Protein AF-A0A563VUX9-F1 (afdb_monomer_lite)

Secondary structure (DSSP, 8-state):
---HHHHHHHHHHHHHHHTT--GGGGGGEEEEEEEE-SSSEEEEEEEETT---EEEEEEETTSPBPS--EEE-SS-TTS--GGGTTS-HHHHHHHHHHHHH-

Sequence (102 aa):
MINSTEAEKLAFTFLTHEWNVPSEDRDWFTVMASRTLGEDGYDVEIGIDGFPDRWIIEVYDNGKCEPYYEFNSPIRDSETNSDLEDLPDWIAQVLIAERKHR

Structure (mmCIF, N/CA/C/O backbone):
data_AF-A0A563VUX9-F1
#
_entry.id   AF-A0A563VUX9-F1
#
loop_
_atom_site.group_PDB
_atom_site.id
_atom_site.type_symbol
_atom_site.label_atom_id
_atom_site.label_alt_id
_atom_site.label_comp_id
_atom_site.label_asym_id
_atom_site.label_entity_id
_atom_site.label_seq_id
_atom_site.pdbx_PDB_ins_code
_atom_site.Cartn_x
_atom_site.Cartn_y
_atom_site.Cartn_z
_atom_site.occupancy
_atom_site.B_iso_or_equiv
_atom_site.auth_seq_id
_atom_site.auth_comp_id
_atom_site.auth_asym_id
_atom_site.auth_atom_id
_atom_site.pdbx_PDB_model_num
ATOM 1 N N . MET A 1 1 ? -15.048 0.068 16.692 1.00 81.69 1 MET A N 1
ATOM 2 C CA . MET A 1 1 ? -14.341 -1.132 16.253 1.00 81.69 1 MET A CA 1
ATOM 3 C C . MET A 1 1 ? -14.774 -1.489 14.860 1.00 81.69 1 MET A C 1
ATOM 5 O O . MET A 1 1 ? -15.909 -1.913 14.652 1.00 81.69 1 MET A O 1
ATOM 9 N N . ILE A 1 2 ? -13.880 -1.203 13.925 1.00 92.44 2 ILE A N 1
ATOM 10 C CA . ILE A 1 2 ? -14.000 -1.615 12.532 1.00 92.44 2 ILE A CA 1
ATOM 11 C C . ILE A 1 2 ? -13.455 -3.042 12.395 1.00 92.44 2 ILE A C 1
ATOM 13 O O . ILE A 1 2 ? -12.676 -3.508 13.232 1.00 92.44 2 ILE A O 1
ATOM 17 N N . ASN A 1 3 ? -13.863 -3.761 11.358 1.00 94.25 3 ASN A N 1
ATOM 18 C CA . ASN A 1 3 ? -13.231 -5.037 11.011 1.00 94.25 3 ASN A CA 1
ATOM 19 C C . ASN A 1 3 ? -12.053 -4.839 10.035 1.00 94.25 3 ASN A C 1
ATOM 21 O O . ASN A 1 3 ? -11.893 -3.768 9.452 1.00 94.25 3 ASN A O 1
ATOM 25 N N . SER A 1 4 ? -11.245 -5.884 9.829 1.00 95.12 4 SER A N 1
ATOM 26 C CA . SER A 1 4 ? -10.066 -5.825 8.946 1.00 95.12 4 SER A CA 1
ATOM 27 C C . SER A 1 4 ? -10.423 -5.404 7.512 1.00 95.12 4 SER A C 1
ATOM 29 O O . SER A 1 4 ? -9.761 -4.537 6.959 1.00 95.12 4 SER A O 1
ATOM 31 N N . THR A 1 5 ? -11.533 -5.881 6.938 1.00 96.81 5 THR A N 1
ATOM 32 C CA . THR A 1 5 ? -11.967 -5.468 5.590 1.00 96.81 5 THR A CA 1
ATOM 33 C C . THR A 1 5 ? -12.352 -3.986 5.513 1.00 96.81 5 THR A C 1
ATOM 35 O O . THR A 1 5 ? -12.170 -3.341 4.480 1.00 96.81 5 THR A O 1
ATOM 38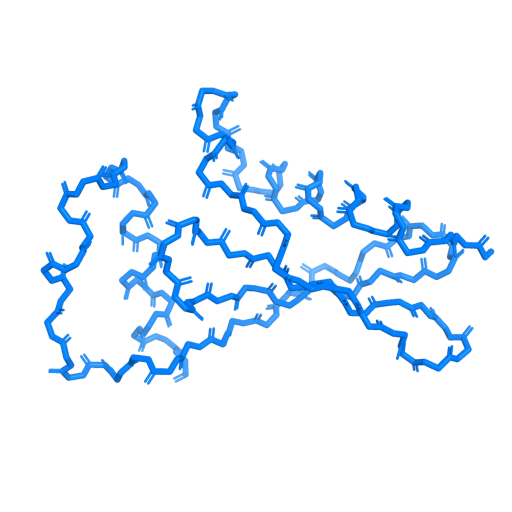 N N . GLU A 1 6 ? -12.923 -3.422 6.577 1.00 97.06 6 GLU A N 1
ATOM 39 C CA . GLU A 1 6 ? -13.186 -1.981 6.663 1.00 97.06 6 GLU A CA 1
ATOM 40 C C . GLU A 1 6 ? -11.881 -1.189 6.778 1.00 97.06 6 GLU A C 1
ATOM 42 O O . GLU A 1 6 ? -11.735 -0.180 6.088 1.00 97.06 6 GLU A O 1
ATOM 47 N N . ALA A 1 7 ? -10.923 -1.669 7.575 1.00 97.31 7 ALA A N 1
ATOM 48 C CA . ALA A 1 7 ? -9.603 -1.058 7.698 1.00 97.31 7 ALA A CA 1
ATOM 49 C C . ALA A 1 7 ? -8.856 -1.040 6.356 1.00 97.31 7 ALA A C 1
ATOM 51 O O . ALA A 1 7 ? -8.367 0.007 5.944 1.00 97.31 7 ALA A O 1
ATOM 52 N N . GLU A 1 8 ? -8.855 -2.153 5.622 1.00 98.19 8 GLU A N 1
ATOM 53 C CA . GLU A 1 8 ? -8.236 -2.261 4.295 1.00 98.19 8 GLU A CA 1
ATOM 54 C C . GLU A 1 8 ? -8.806 -1.236 3.307 1.00 98.19 8 GLU A C 1
ATOM 56 O O . GLU A 1 8 ? -8.060 -0.536 2.622 1.00 98.19 8 GLU A O 1
ATOM 61 N N . LYS A 1 9 ? -10.136 -1.084 3.271 1.00 98.12 9 LYS A N 1
ATOM 62 C CA . LYS A 1 9 ? -10.802 -0.090 2.414 1.00 98.12 9 LYS A CA 1
ATOM 63 C C . LYS A 1 9 ? -10.451 1.340 2.806 1.00 98.12 9 LYS A C 1
ATOM 65 O O . LYS A 1 9 ? -10.276 2.179 1.921 1.00 98.12 9 LYS A O 1
ATOM 70 N N . LEU A 1 10 ? -10.385 1.628 4.105 1.00 98.00 10 LEU A N 1
ATOM 71 C CA . LEU A 1 10 ? -10.039 2.952 4.618 1.00 98.00 10 LEU A CA 1
ATOM 72 C C . LEU A 1 10 ? -8.592 3.308 4.284 1.00 98.00 10 LEU A C 1
ATOM 74 O O . LEU A 1 10 ? -8.372 4.368 3.706 1.00 98.00 10 LEU A O 1
ATOM 78 N N . ALA A 1 11 ? -7.647 2.406 4.548 1.00 98.00 11 ALA A N 1
ATOM 79 C CA . ALA A 1 11 ? -6.237 2.579 4.210 1.00 98.00 11 ALA A CA 1
ATOM 80 C C . ALA A 1 11 ? -6.034 2.797 2.705 1.00 98.00 11 ALA A C 1
ATOM 82 O O . ALA A 1 11 ? -5.361 3.741 2.293 1.00 98.00 11 ALA A O 1
ATOM 83 N N . PHE A 1 12 ? -6.676 1.974 1.870 1.00 98.06 12 PHE A N 1
ATOM 84 C CA . PHE A 1 12 ? -6.583 2.100 0.416 1.00 98.06 12 PHE A CA 1
ATOM 85 C C . PHE A 1 12 ? -7.156 3.424 -0.083 1.00 98.06 12 PHE A C 1
ATOM 87 O O . PHE A 1 12 ? -6.548 4.112 -0.905 1.00 98.06 12 PHE A O 1
ATOM 94 N N . THR A 1 13 ? -8.319 3.815 0.440 1.00 97.44 13 THR A N 1
ATOM 95 C CA . THR A 1 13 ? -8.943 5.099 0.102 1.00 97.44 13 THR A CA 1
ATOM 96 C C . THR A 1 13 ? -8.069 6.265 0.550 1.00 97.44 13 THR A C 1
ATOM 98 O O . THR A 1 13 ? -7.914 7.220 -0.202 1.00 97.44 13 THR A O 1
ATOM 101 N N . PHE A 1 14 ? -7.486 6.183 1.745 1.00 97.62 14 PHE A N 1
ATOM 102 C CA . PHE A 1 14 ? -6.590 7.195 2.288 1.00 97.62 14 PHE A CA 1
ATOM 103 C C . PHE A 1 14 ? -5.370 7.394 1.385 1.00 97.62 14 PHE A C 1
ATOM 105 O O . PHE A 1 14 ? -5.200 8.488 0.855 1.00 97.62 14 PHE A O 1
ATOM 112 N N . LEU A 1 15 ? -4.591 6.341 1.114 1.00 96.62 15 LEU A N 1
ATOM 113 C CA . LEU A 1 15 ? -3.377 6.450 0.296 1.00 96.62 15 LEU A CA 1
ATOM 114 C C . LEU A 1 15 ? -3.681 6.974 -1.111 1.00 96.62 15 LEU A C 1
ATOM 116 O O . LEU A 1 15 ? -3.060 7.926 -1.581 1.00 96.62 15 LEU A O 1
ATOM 120 N N . THR A 1 16 ? -4.678 6.382 -1.777 1.00 95.69 16 THR A N 1
ATOM 121 C CA . THR A 1 16 ? -5.017 6.767 -3.154 1.00 95.69 16 THR A CA 1
ATOM 122 C C . THR A 1 16 ? -5.573 8.187 -3.253 1.00 95.69 16 THR A C 1
ATOM 124 O O . THR A 1 16 ? -5.408 8.840 -4.284 1.00 95.69 16 THR A O 1
ATOM 127 N N . HIS A 1 17 ? -6.211 8.694 -2.195 1.00 95.81 17 HIS A N 1
ATOM 128 C CA . HIS A 1 17 ? -6.681 10.072 -2.133 1.00 95.81 17 HIS A CA 1
ATOM 129 C C . HIS A 1 17 ? -5.546 11.057 -1.832 1.00 95.81 17 HIS A C 1
ATOM 131 O O . HIS A 1 17 ? -5.416 12.043 -2.554 1.00 95.81 17 HIS A O 1
ATOM 137 N N . GLU A 1 18 ? -4.699 10.778 -0.836 1.00 94.38 18 GLU A N 1
ATOM 138 C CA . GLU A 1 18 ? -3.549 11.627 -0.484 1.00 94.38 18 GLU A CA 1
ATOM 139 C C . GLU A 1 18 ? -2.615 11.837 -1.682 1.00 94.38 18 GLU A C 1
ATOM 141 O O . GLU A 1 18 ? -2.125 12.939 -1.930 1.00 94.38 18 GLU A O 1
ATOM 146 N N . TRP A 1 19 ? -2.421 10.794 -2.487 1.00 94.31 19 TRP A N 1
ATOM 147 C CA . TRP A 1 19 ? -1.561 10.843 -3.669 1.00 94.31 19 TRP A CA 1
ATOM 148 C C . TRP A 1 19 ? -2.261 11.353 -4.926 1.00 94.31 19 TRP A C 1
ATOM 150 O O . TRP A 1 19 ? -1.618 11.506 -5.961 1.00 94.31 19 TRP A O 1
ATOM 160 N N . ASN A 1 20 ? -3.563 11.640 -4.853 1.00 95.50 20 ASN A N 1
ATOM 161 C CA . ASN A 1 20 ? -4.390 11.998 -6.005 1.00 95.50 20 ASN A CA 1
ATOM 162 C C . ASN A 1 20 ? -4.280 10.970 -7.149 1.00 95.50 20 ASN A C 1
ATOM 164 O O . ASN A 1 20 ? -4.189 11.341 -8.320 1.00 95.50 20 ASN A O 1
ATOM 168 N N . VAL A 1 21 ? -4.291 9.678 -6.807 1.00 95.38 21 VAL A N 1
ATOM 169 C CA . VAL A 1 21 ? -4.119 8.576 -7.764 1.00 95.38 21 VAL A CA 1
ATOM 170 C C . VAL A 1 21 ? -5.267 8.582 -8.783 1.00 95.38 21 VAL A C 1
ATOM 172 O O . VAL A 1 21 ? -6.440 8.469 -8.374 1.00 95.38 21 VAL A O 1
ATOM 175 N N . PRO A 1 22 ? -4.960 8.685 -10.094 1.00 95.56 22 PRO A N 1
ATOM 176 C CA . PRO A 1 22 ? -5.951 8.577 -11.159 1.00 95.56 22 PRO A CA 1
ATOM 177 C C . PRO A 1 22 ? -6.731 7.270 -11.053 1.00 95.56 22 PRO A C 1
ATOM 179 O O . PRO A 1 22 ? -6.182 6.242 -10.669 1.00 95.56 22 PRO A O 1
ATOM 182 N N . SER A 1 23 ? -8.021 7.288 -11.384 1.00 94.50 23 SER A N 1
ATOM 183 C CA . SER A 1 23 ? -8.882 6.103 -11.262 1.00 94.50 23 SER A CA 1
ATOM 184 C C . SER A 1 23 ? -8.352 4.888 -12.020 1.00 94.50 23 SER A C 1
ATOM 186 O O . SER A 1 23 ? -8.442 3.777 -11.511 1.00 94.50 23 SER A O 1
ATOM 188 N N . GLU A 1 24 ? -7.795 5.120 -13.204 1.00 94.50 24 GLU A N 1
ATOM 189 C CA . GLU A 1 24 ? -7.203 4.127 -14.097 1.00 94.50 24 GLU A CA 1
ATOM 190 C C . GLU A 1 24 ? -5.941 3.473 -13.528 1.00 94.50 24 GLU A C 1
ATOM 192 O O . GLU A 1 24 ? -5.631 2.346 -13.896 1.00 94.50 24 GLU A O 1
ATOM 197 N N . ASP A 1 25 ? -5.258 4.147 -12.601 1.00 96.19 25 ASP A N 1
ATOM 198 C CA . ASP A 1 25 ? -4.012 3.664 -12.014 1.00 96.19 25 ASP A CA 1
ATOM 199 C C . ASP A 1 25 ? -4.218 3.010 -10.642 1.00 96.19 25 ASP A C 1
ATOM 201 O O . ASP A 1 25 ? -3.297 2.400 -10.102 1.00 96.19 25 ASP A O 1
ATOM 205 N N . ARG A 1 26 ? -5.420 3.102 -10.055 1.00 95.62 26 ARG A N 1
ATOM 206 C CA . ARG A 1 26 ? -5.709 2.499 -8.741 1.00 95.62 26 ARG A CA 1
ATOM 207 C C . ARG A 1 26 ? -5.581 0.983 -8.753 1.00 95.62 26 ARG A C 1
ATOM 209 O O . ARG A 1 26 ? -5.221 0.421 -7.727 1.00 95.62 26 ARG A O 1
ATOM 216 N N . ASP A 1 27 ? -5.828 0.349 -9.895 1.00 95.31 27 ASP A N 1
ATOM 217 C CA . ASP A 1 27 ? -5.741 -1.105 -10.046 1.00 95.31 27 ASP A CA 1
ATOM 218 C C . ASP A 1 27 ? -4.296 -1.630 -9.940 1.00 95.31 27 ASP A C 1
ATOM 220 O O . ASP A 1 27 ? -4.098 -2.822 -9.719 1.00 95.31 27 ASP A O 1
ATOM 224 N N . TRP A 1 28 ? -3.285 -0.754 -10.032 1.00 96.31 28 TRP A N 1
ATOM 225 C CA . TRP A 1 28 ? -1.896 -1.115 -9.729 1.00 96.31 28 TRP A CA 1
ATOM 226 C C . TRP A 1 28 ? -1.643 -1.312 -8.237 1.00 96.31 28 TRP A C 1
ATOM 228 O O . TRP A 1 28 ? -0.698 -2.006 -7.868 1.00 96.31 28 TRP A O 1
ATOM 238 N N . PHE A 1 29 ? -2.456 -0.701 -7.375 1.00 97.38 29 PHE A N 1
ATOM 239 C CA . PHE A 1 29 ? -2.309 -0.806 -5.931 1.00 97.38 29 PHE A CA 1
ATOM 240 C C . PHE A 1 29 ? -3.059 -2.03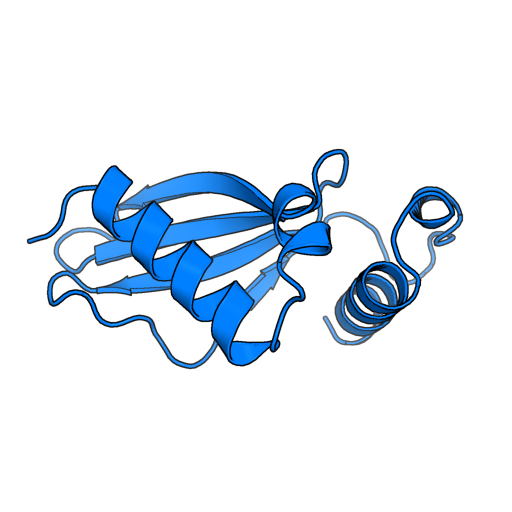1 -5.423 1.00 97.38 29 PHE A C 1
ATOM 242 O O . PHE A 1 29 ? -4.204 -2.288 -5.793 1.00 97.38 29 PHE A O 1
ATOM 249 N N . THR A 1 30 ? -2.442 -2.758 -4.502 1.00 97.12 30 THR A N 1
ATOM 250 C CA . THR A 1 30 ? -3.043 -3.940 -3.892 1.00 97.12 30 THR A CA 1
ATOM 251 C C . THR A 1 30 ? -2.822 -3.950 -2.391 1.00 97.12 30 THR A C 1
ATOM 253 O O . THR A 1 30 ? -1.765 -3.561 -1.892 1.00 97.12 30 THR A O 1
ATOM 256 N N . VAL A 1 31 ? -3.833 -4.400 -1.653 1.00 97.94 31 VAL A N 1
ATOM 257 C CA . VAL A 1 31 ? -3.696 -4.677 -0.224 1.00 97.94 31 VAL A CA 1
ATOM 258 C C . VAL A 1 31 ? -2.975 -6.014 -0.085 1.00 97.94 31 VAL A C 1
ATOM 260 O O . VAL A 1 31 ? -3.508 -7.059 -0.453 1.00 97.94 31 VAL A O 1
ATOM 263 N N . MET A 1 32 ? -1.755 -5.982 0.442 1.00 97.00 32 MET A N 1
ATOM 264 C CA . MET A 1 32 ? -0.907 -7.164 0.594 1.00 97.00 32 MET A CA 1
ATOM 265 C C . MET A 1 32 ? -1.226 -7.931 1.877 1.00 97.00 32 MET A C 1
ATOM 267 O O . MET A 1 32 ? -1.184 -9.162 1.895 1.00 97.00 32 MET A O 1
ATOM 271 N N . ALA A 1 33 ? -1.528 -7.209 2.958 1.00 96.50 33 ALA A N 1
ATOM 272 C CA . ALA A 1 33 ? -1.871 -7.785 4.250 1.00 96.50 33 ALA A CA 1
ATOM 273 C C . ALA A 1 33 ? -2.609 -6.774 5.136 1.00 96.50 33 ALA A C 1
ATOM 275 O O . ALA A 1 33 ? -2.438 -5.565 4.998 1.00 96.50 33 ALA A O 1
ATOM 276 N N . SER A 1 34 ? -3.357 -7.285 6.112 1.00 96.25 34 SER A N 1
ATOM 277 C CA . SER A 1 34 ? -3.815 -6.514 7.266 1.00 96.25 34 SER A CA 1
ATOM 278 C C . SER A 1 34 ? -3.531 -7.280 8.558 1.00 96.25 34 SER A C 1
ATOM 280 O O . SER A 1 34 ? -3.651 -8.508 8.617 1.00 96.25 34 SER A O 1
ATOM 282 N N . ARG A 1 35 ? -3.088 -6.576 9.601 1.00 94.88 35 ARG A N 1
ATOM 283 C CA . ARG A 1 35 ? -2.716 -7.147 10.906 1.00 94.88 35 ARG A CA 1
ATOM 284 C C . ARG A 1 35 ? -3.300 -6.295 12.019 1.00 94.88 35 ARG A C 1
ATOM 286 O O . ARG A 1 35 ? -3.374 -5.087 11.885 1.00 94.88 35 ARG A O 1
ATOM 293 N N . THR A 1 36 ? -3.712 -6.905 13.123 1.00 93.06 36 THR A N 1
ATOM 294 C CA . THR A 1 36 ? -4.223 -6.156 14.281 1.00 93.06 36 THR A CA 1
ATOM 295 C C . THR A 1 36 ? -3.071 -5.490 15.034 1.00 93.06 36 THR A C 1
ATOM 297 O O . THR A 1 36 ? -2.117 -6.183 15.391 1.00 93.06 36 THR A O 1
ATOM 300 N N . LEU A 1 37 ? -3.209 -4.211 15.386 1.00 86.00 37 LEU A N 1
ATOM 301 C CA . LEU A 1 37 ? -2.290 -3.493 16.285 1.00 86.00 37 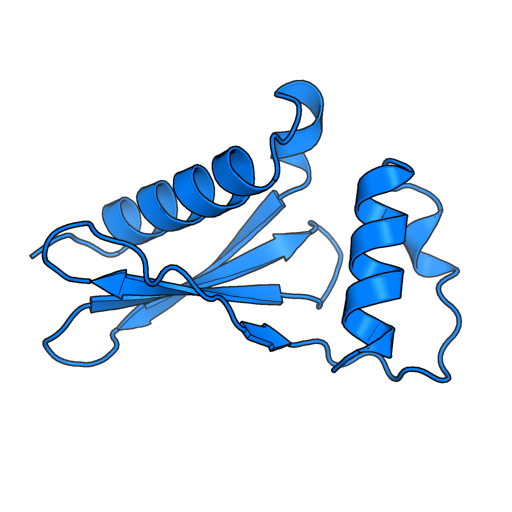LEU A CA 1
ATOM 302 C C . LEU A 1 37 ? -2.507 -3.841 17.775 1.00 86.00 37 LEU A C 1
ATOM 304 O O . LEU A 1 37 ? -1.927 -3.223 18.663 1.00 86.00 37 LEU A O 1
ATOM 308 N N . GLY A 1 38 ? -3.351 -4.833 18.073 1.00 79.75 38 GLY A N 1
ATOM 309 C CA . GLY A 1 38 ? -3.831 -5.126 19.422 1.00 79.75 38 GLY A CA 1
ATOM 310 C C . GLY A 1 38 ? -5.267 -4.639 19.585 1.00 79.75 38 GLY A C 1
ATOM 311 O O . GLY A 1 38 ? -6.124 -5.023 18.793 1.00 79.75 38 GLY A O 1
ATOM 312 N N . GLU A 1 39 ? -5.536 -3.822 20.606 1.00 72.38 39 GLU A N 1
ATOM 313 C CA . GLU A 1 39 ? -6.891 -3.326 20.906 1.00 72.38 39 GLU A CA 1
ATOM 314 C C . GLU A 1 39 ? -7.280 -2.060 20.115 1.00 72.38 39 GLU A C 1
ATOM 316 O O . GLU A 1 39 ? -8.455 -1.703 20.096 1.00 72.38 39 GLU A O 1
ATOM 321 N N . ASP A 1 40 ? -6.328 -1.413 19.430 1.00 84.25 40 ASP A N 1
ATOM 322 C CA . ASP A 1 40 ? -6.497 -0.025 18.968 1.00 84.25 40 ASP A CA 1
ATOM 323 C C . ASP A 1 40 ? -6.614 0.166 17.440 1.00 84.25 40 ASP A C 1
ATOM 325 O O . ASP A 1 40 ? -6.839 1.291 16.980 1.00 84.25 40 ASP A O 1
ATOM 329 N N . GLY A 1 41 ? -6.525 -0.898 16.632 1.00 93.75 41 GLY A N 1
ATOM 330 C CA . GLY A 1 41 ? -6.682 -0.788 15.176 1.00 93.75 41 GLY A CA 1
ATOM 331 C C . GLY A 1 41 ? -5.968 -1.864 14.357 1.00 93.75 41 GLY A C 1
ATOM 332 O O . GLY A 1 41 ? -5.770 -2.994 14.815 1.00 93.75 41 GLY A O 1
ATOM 333 N N . TYR A 1 42 ? -5.585 -1.502 13.132 1.00 97.00 42 TYR A N 1
ATOM 334 C CA . TYR A 1 42 ? -4.939 -2.379 12.158 1.00 97.00 42 TYR A CA 1
ATOM 335 C C . TYR A 1 42 ? -3.751 -1.703 11.473 1.00 97.00 42 TYR A C 1
ATOM 337 O O . TYR A 1 42 ? -3.858 -0.550 11.074 1.00 97.00 42 TYR A O 1
ATOM 345 N N . ASP A 1 43 ? -2.691 -2.467 11.235 1.00 96.44 43 ASP A N 1
ATOM 346 C CA . ASP A 1 43 ? -1.695 -2.176 10.207 1.00 96.44 43 ASP A CA 1
ATOM 347 C C . ASP A 1 43 ? -2.183 -2.751 8.884 1.00 96.44 43 ASP A C 1
ATOM 349 O O . ASP A 1 43 ? -2.444 -3.956 8.786 1.00 96.44 43 ASP A O 1
ATOM 353 N N . VAL A 1 44 ? -2.291 -1.914 7.859 1.00 97.94 44 VAL A N 1
ATOM 354 C CA . VAL A 1 44 ? -2.614 -2.336 6.496 1.00 97.94 44 VAL A CA 1
ATOM 355 C C . VAL A 1 44 ? -1.404 -2.099 5.606 1.00 97.94 44 VAL A C 1
ATOM 357 O O . VAL A 1 44 ? -0.923 -0.977 5.475 1.00 97.94 44 VAL A O 1
ATOM 360 N N . GLU A 1 45 ? -0.926 -3.163 4.974 1.00 98.00 45 GLU A N 1
ATOM 361 C CA . GLU A 1 45 ? 0.162 -3.121 4.004 1.00 98.00 45 GLU A CA 1
ATOM 362 C C . GLU A 1 45 ? -0.431 -2.968 2.599 1.00 98.00 45 GLU A C 1
ATOM 364 O O . GLU A 1 45 ? -1.170 -3.840 2.133 1.00 98.00 45 GLU A O 1
ATOM 369 N N . ILE A 1 46 ? -0.099 -1.877 1.914 1.00 98.12 46 ILE A N 1
ATOM 370 C CA . ILE A 1 46 ? -0.469 -1.620 0.519 1.00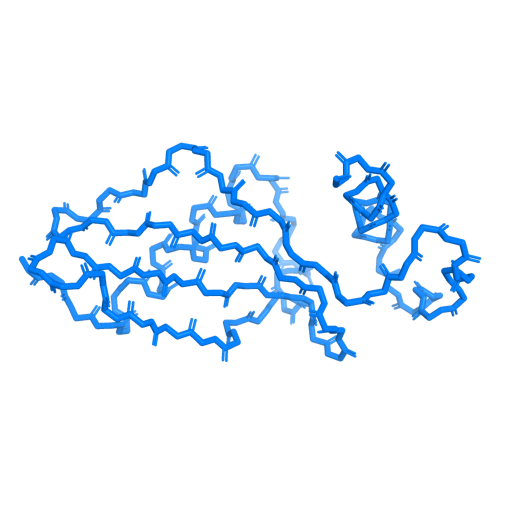 98.12 46 ILE A CA 1
ATOM 371 C C . ILE A 1 46 ? 0.796 -1.621 -0.322 1.00 98.12 46 ILE A C 1
ATOM 373 O O . ILE A 1 46 ? 1.765 -0.966 0.039 1.00 98.12 46 ILE A O 1
ATOM 377 N N . GLY A 1 47 ? 0.793 -2.322 -1.446 1.00 97.12 47 GLY A N 1
ATOM 378 C CA . GLY A 1 47 ? 1.910 -2.349 -2.385 1.00 97.12 47 GLY A CA 1
ATOM 379 C C . GLY A 1 47 ? 1.454 -2.127 -3.817 1.00 97.12 47 GLY A C 1
ATOM 380 O O . GLY A 1 47 ? 0.269 -1.909 -4.080 1.00 97.12 47 GLY A O 1
ATOM 381 N N . ILE A 1 48 ? 2.410 -2.205 -4.736 1.00 96.62 48 ILE A N 1
ATOM 382 C CA . ILE A 1 48 ? 2.136 -2.295 -6.171 1.00 96.62 48 ILE A CA 1
ATOM 383 C C . ILE A 1 48 ? 2.101 -3.773 -6.561 1.00 96.62 48 ILE A C 1
ATOM 385 O O . ILE A 1 48 ? 2.972 -4.537 -6.141 1.00 96.62 48 ILE A O 1
ATOM 389 N N . ASP A 1 49 ? 1.100 -4.190 -7.337 1.00 93.38 49 ASP A N 1
ATOM 390 C CA . ASP A 1 49 ? 0.977 -5.585 -7.763 1.00 93.38 49 ASP A CA 1
ATOM 391 C C . ASP A 1 49 ? 2.236 -6.052 -8.508 1.00 93.38 49 ASP A C 1
ATOM 393 O O . ASP A 1 49 ? 2.766 -5.359 -9.376 1.00 93.38 49 ASP A O 1
ATOM 397 N N . GLY A 1 50 ? 2.746 -7.224 -8.131 1.00 90.88 50 GLY A N 1
ATOM 398 C CA . GLY A 1 50 ? 4.011 -7.757 -8.642 1.00 90.88 50 GLY A CA 1
ATOM 399 C C . GLY A 1 50 ? 5.284 -7.231 -7.963 1.00 90.88 50 GLY A C 1
ATOM 400 O O . GLY A 1 50 ? 6.357 -7.776 -8.230 1.00 90.88 50 GLY A O 1
ATOM 401 N N . PHE A 1 51 ? 5.196 -6.259 -7.047 1.00 93.00 51 PHE A N 1
ATOM 402 C CA . PHE A 1 51 ? 6.352 -5.687 -6.350 1.00 93.00 51 PHE A CA 1
ATOM 403 C C . PHE A 1 51 ? 6.335 -5.989 -4.847 1.00 93.00 51 PHE A C 1
ATOM 405 O O . PHE A 1 51 ? 5.275 -6.117 -4.234 1.00 93.00 51 PHE A O 1
ATOM 412 N N . PRO A 1 52 ? 7.515 -6.126 -4.216 1.00 92.88 52 PRO A N 1
ATOM 413 C CA . PRO A 1 52 ? 7.606 -6.415 -2.788 1.00 92.88 52 PRO A CA 1
ATOM 414 C C . PRO A 1 52 ? 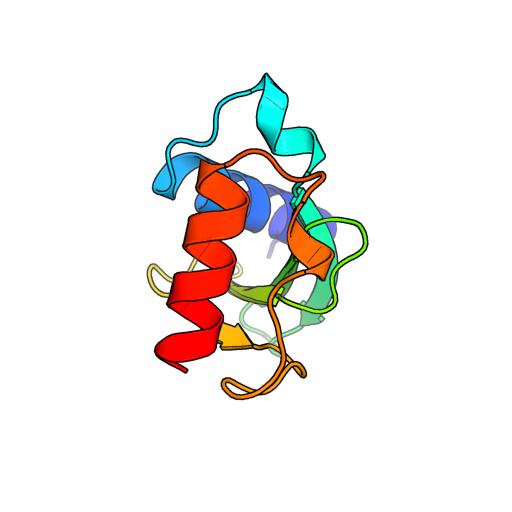7.587 -5.153 -1.905 1.00 92.88 52 PRO A C 1
ATOM 416 O O . PRO A 1 52 ? 7.619 -5.265 -0.674 1.00 92.88 52 PRO A O 1
ATOM 419 N N . ASP A 1 53 ? 7.623 -3.973 -2.526 1.00 94.62 53 ASP A N 1
ATOM 420 C CA . ASP A 1 53 ? 7.547 -2.669 -1.879 1.00 94.62 53 ASP A CA 1
ATOM 421 C C . ASP A 1 53 ? 6.156 -2.445 -1.286 1.00 94.62 53 ASP A C 1
ATOM 423 O O . ASP A 1 53 ? 5.143 -2.717 -1.934 1.00 94.62 53 ASP A O 1
ATOM 427 N N . ARG A 1 54 ? 6.108 -1.935 -0.055 1.00 96.56 54 ARG A N 1
ATOM 428 C CA . ARG A 1 54 ? 4.851 -1.722 0.655 1.00 96.56 54 ARG A CA 1
ATOM 429 C C . ARG A 1 54 ? 4.870 -0.486 1.538 1.00 96.56 54 ARG A C 1
ATOM 431 O O . ARG A 1 54 ? 5.847 -0.221 2.235 1.00 96.56 54 ARG A O 1
ATOM 438 N N . TRP A 1 55 ? 3.746 0.211 1.542 1.00 97.19 55 TRP A N 1
ATOM 439 C CA . TRP A 1 55 ? 3.391 1.250 2.492 1.00 97.19 55 TRP A CA 1
ATOM 440 C C . TRP A 1 55 ? 2.547 0.637 3.607 1.00 97.19 55 TRP A C 1
ATOM 442 O O . TRP A 1 55 ? 1.589 -0.089 3.341 1.00 97.19 55 TRP A O 1
ATOM 452 N N . ILE A 1 56 ? 2.917 0.913 4.852 1.00 97.00 56 ILE A N 1
ATOM 453 C CA . ILE A 1 56 ? 2.221 0.460 6.054 1.00 97.00 56 ILE A CA 1
ATOM 454 C C . ILE A 1 56 ? 1.399 1.632 6.575 1.00 97.00 56 ILE A C 1
ATOM 456 O O . ILE A 1 56 ? 1.943 2.697 6.874 1.00 97.00 56 ILE A O 1
ATOM 460 N N . ILE A 1 57 ? 0.088 1.432 6.649 1.00 97.06 57 ILE A N 1
ATOM 461 C CA . ILE A 1 57 ? -0.885 2.443 7.053 1.00 97.06 57 ILE A CA 1
ATOM 462 C C . ILE A 1 57 ? -1.588 1.949 8.309 1.00 97.06 57 ILE A C 1
ATOM 464 O O . ILE A 1 57 ? -2.262 0.918 8.278 1.00 97.06 57 ILE A O 1
ATOM 468 N N . GLU A 1 58 ? -1.468 2.709 9.393 1.00 96.19 58 GLU A N 1
ATOM 469 C CA . GLU A 1 58 ? -2.219 2.447 10.617 1.00 96.19 58 GLU A CA 1
ATOM 470 C C . GLU A 1 58 ? -3.652 2.972 10.471 1.00 96.19 58 GLU A C 1
ATOM 472 O O . GLU A 1 58 ? -3.876 4.146 10.160 1.00 96.19 58 GLU A O 1
ATOM 477 N N . VAL A 1 59 ? -4.638 2.110 10.718 1.00 97.00 59 VAL A N 1
ATOM 478 C CA . VAL A 1 59 ? -6.061 2.461 10.748 1.00 97.00 59 VAL A CA 1
ATOM 479 C C . VAL A 1 59 ? -6.616 2.193 12.134 1.00 97.00 59 VAL A C 1
ATOM 481 O O . VAL A 1 59 ? -6.746 1.047 12.566 1.00 97.00 59 VAL A O 1
ATOM 484 N N . TYR A 1 60 ? -6.998 3.263 12.818 1.00 95.38 60 TYR A N 1
ATOM 485 C CA . TYR A 1 60 ? -7.553 3.193 14.155 1.00 95.38 60 TYR A CA 1
ATOM 486 C C . TYR A 1 60 ? -9.005 2.741 14.152 1.00 95.38 60 TYR A C 1
ATOM 488 O O . TYR A 1 60 ? -9.777 2.920 13.209 1.00 95.38 60 TYR A O 1
ATOM 496 N N . ASP A 1 61 ? -9.413 2.247 15.306 1.00 93.88 61 ASP A N 1
ATOM 497 C CA . ASP A 1 61 ? -10.714 1.639 15.544 1.00 93.88 61 ASP A CA 1
ATOM 498 C C . ASP A 1 61 ? -11.926 2.586 15.399 1.00 93.88 61 ASP A C 1
ATOM 500 O O . ASP A 1 61 ? -13.091 2.165 15.318 1.00 93.88 61 ASP A O 1
ATOM 504 N N . ASN A 1 62 ? -11.630 3.888 15.366 1.00 93.38 62 ASN A N 1
ATOM 505 C CA . ASN A 1 62 ? -12.548 4.991 15.089 1.00 93.38 62 ASN A CA 1
ATOM 506 C C . ASN A 1 62 ? -12.669 5.325 13.584 1.00 93.38 62 ASN A C 1
ATOM 508 O O . ASN A 1 62 ? -13.377 6.271 13.235 1.00 93.38 62 ASN A O 1
ATOM 512 N N . GLY A 1 63 ? -11.985 4.577 12.714 1.00 93.25 63 GLY A N 1
ATOM 513 C CA . GLY A 1 63 ? -11.980 4.737 11.261 1.00 93.25 63 GLY A CA 1
ATOM 514 C C . GLY A 1 63 ? -11.012 5.794 10.721 1.00 93.25 63 GLY A C 1
ATOM 515 O O . GLY A 1 63 ? -11.076 6.112 9.535 1.00 93.25 63 GLY A O 1
ATOM 516 N N . LYS A 1 64 ? -10.145 6.376 11.557 1.00 94.38 64 LYS A N 1
ATOM 517 C CA . LYS A 1 64 ? -9.118 7.332 11.116 1.00 94.38 64 LYS A CA 1
ATOM 518 C C . LYS A 1 64 ? -7.832 6.605 10.741 1.00 94.38 64 LYS A C 1
ATOM 520 O O . LYS A 1 64 ? -7.431 5.691 11.450 1.00 94.38 64 LYS A O 1
ATOM 525 N N . CYS A 1 65 ? -7.183 7.060 9.676 1.00 95.56 65 CYS A N 1
ATOM 526 C CA . CYS A 1 65 ? -5.821 6.646 9.347 1.00 95.56 65 CYS A CA 1
ATOM 527 C C . CYS A 1 65 ? -4.818 7.586 10.027 1.00 95.56 65 CYS A C 1
ATOM 529 O O . CYS A 1 65 ? -5.101 8.786 10.149 1.00 95.56 65 CYS A O 1
ATOM 531 N N . GLU A 1 66 ? -3.674 7.059 10.459 1.00 93.06 66 GLU A N 1
ATOM 532 C CA . GLU A 1 66 ? -2.526 7.889 10.834 1.00 93.06 66 GLU A CA 1
ATOM 533 C C . GLU A 1 66 ? -2.075 8.700 9.600 1.00 93.06 66 GLU A C 1
ATOM 535 O O . GLU A 1 66 ? -1.931 8.133 8.514 1.00 93.06 66 GLU A O 1
ATOM 540 N N . PRO A 1 67 ? -1.889 10.028 9.720 1.00 88.56 67 PRO A N 1
ATOM 541 C CA . PRO A 1 67 ? -1.466 10.868 8.599 1.00 88.56 67 PRO A CA 1
ATOM 542 C C . PRO A 1 67 ? -0.128 10.484 7.963 1.00 88.56 67 PRO A C 1
ATOM 544 O O . PRO A 1 67 ? 0.113 10.828 6.807 1.00 88.56 67 PRO A O 1
ATOM 547 N N . TYR A 1 68 ? 0.747 9.814 8.711 1.00 89.56 68 TYR A N 1
ATOM 548 C CA . TYR A 1 68 ? 2.044 9.357 8.232 1.00 89.56 68 TYR A CA 1
ATOM 549 C C . TYR A 1 68 ? 2.030 7.841 8.047 1.00 89.56 68 TYR A C 1
ATOM 551 O O . TYR A 1 68 ? 1.584 7.104 8.921 1.00 89.56 68 TYR A O 1
ATOM 559 N N . TYR A 1 69 ? 2.545 7.382 6.912 1.00 91.88 69 TYR A N 1
ATOM 560 C CA . TYR A 1 69 ? 2.709 5.966 6.599 1.00 91.88 69 TYR A CA 1
ATOM 561 C C . TYR A 1 69 ? 4.196 5.626 6.480 1.00 91.88 69 TYR A C 1
ATOM 563 O O . TYR A 1 69 ? 5.016 6.471 6.111 1.00 91.88 69 TYR A O 1
ATOM 571 N N . GLU A 1 70 ? 4.549 4.385 6.797 1.00 94.00 70 GLU A N 1
ATOM 572 C CA . GLU A 1 70 ? 5.924 3.894 6.695 1.00 94.00 70 GLU A CA 1
ATOM 573 C C . GLU A 1 70 ? 6.127 3.167 5.365 1.00 94.00 70 GLU A C 1
ATOM 575 O O . GLU A 1 70 ? 5.293 2.358 4.964 1.00 94.00 70 GLU A O 1
ATOM 580 N N . PHE A 1 71 ? 7.250 3.410 4.689 1.00 95.06 71 PHE A N 1
ATOM 581 C CA . PHE A 1 71 ? 7.639 2.643 3.510 1.00 95.06 71 PHE A CA 1
ATOM 582 C C . PHE A 1 71 ? 8.640 1.541 3.869 1.00 95.06 71 PHE A C 1
ATOM 584 O O . PHE A 1 71 ? 9.701 1.794 4.440 1.00 95.06 71 PHE A O 1
ATOM 591 N N . ASN A 1 72 ? 8.344 0.309 3.459 1.00 93.88 72 ASN A N 1
ATOM 592 C CA . ASN A 1 72 ? 9.242 -0.827 3.582 1.00 93.88 72 ASN A CA 1
ATOM 593 C C . ASN A 1 72 ? 9.471 -1.474 2.218 1.00 93.88 72 ASN A C 1
ATOM 595 O O . ASN A 1 72 ? 8.535 -1.808 1.498 1.00 93.88 72 ASN A O 1
ATOM 599 N N . SER A 1 73 ? 10.731 -1.734 1.892 1.00 91.69 73 SER A N 1
ATOM 600 C CA . SER A 1 73 ? 11.076 -2.490 0.696 1.00 91.69 73 SER A CA 1
ATOM 601 C C . SER A 1 73 ? 12.290 -3.378 0.964 1.00 91.69 73 SER A C 1
ATOM 603 O O . SER A 1 73 ? 13.207 -2.955 1.677 1.00 91.69 73 SER A O 1
ATOM 605 N N . PRO A 1 74 ? 12.321 -4.614 0.436 1.00 88.69 74 PRO A N 1
ATOM 606 C CA . PRO A 1 74 ? 13.490 -5.480 0.541 1.00 88.69 74 PRO A CA 1
ATOM 607 C C . PRO A 1 74 ? 14.567 -5.162 -0.506 1.00 88.69 74 PRO A C 1
ATOM 609 O O . PRO A 1 74 ? 15.680 -5.671 -0.386 1.00 88.69 74 PRO A O 1
ATOM 612 N N . ILE A 1 75 ? 14.249 -4.344 -1.515 1.00 84.88 75 ILE A N 1
ATOM 613 C CA . ILE A 1 75 ? 15.155 -3.995 -2.615 1.00 84.88 75 ILE A CA 1
ATOM 614 C C . ILE A 1 75 ? 16.103 -2.901 -2.145 1.00 84.88 75 ILE A C 1
ATOM 616 O O . ILE A 1 75 ? 15.667 -1.868 -1.624 1.00 84.88 75 ILE A O 1
ATOM 620 N N . ARG A 1 76 ? 17.407 -3.122 -2.304 1.00 76.81 76 ARG A N 1
ATOM 621 C CA . ARG A 1 76 ? 18.440 -2.173 -1.872 1.00 76.81 76 ARG A CA 1
ATOM 622 C C . ARG A 1 76 ? 18.526 -0.984 -2.823 1.00 76.81 76 ARG A C 1
ATOM 624 O O . ARG A 1 76 ? 18.267 -1.097 -4.013 1.00 76.81 76 ARG A O 1
ATOM 631 N N . ASP A 1 77 ? 18.966 0.150 -2.294 1.00 70.69 77 ASP A N 1
ATOM 632 C CA . ASP A 1 77 ? 19.231 1.388 -3.044 1.00 70.69 77 ASP A CA 1
ATOM 633 C C . ASP A 1 77 ? 20.191 1.215 -4.241 1.00 70.69 77 ASP A C 1
ATOM 635 O O . ASP A 1 77 ? 20.122 1.950 -5.226 1.00 70.69 77 ASP A O 1
ATOM 639 N N . SER A 1 78 ? 21.092 0.243 -4.134 1.00 64.69 78 SER A N 1
ATOM 640 C CA . SER A 1 78 ? 22.135 -0.100 -5.100 1.00 64.69 78 SER A CA 1
ATOM 641 C C . SER A 1 78 ? 21.675 -1.075 -6.185 1.00 64.69 78 SER A C 1
ATOM 643 O O . SER A 1 78 ? 22.416 -1.295 -7.145 1.00 64.69 78 SER A O 1
ATOM 645 N N . GLU A 1 79 ? 20.481 -1.657 -6.056 1.00 73.69 79 GLU A N 1
ATOM 646 C CA . GLU A 1 79 ? 19.896 -2.529 -7.073 1.00 73.69 79 GLU A CA 1
ATOM 647 C C . GLU A 1 79 ? 19.228 -1.695 -8.178 1.00 73.69 79 GLU A C 1
ATOM 649 O O . GLU A 1 79 ? 18.721 -0.594 -7.958 1.00 73.69 79 GLU A O 1
ATOM 654 N N . THR A 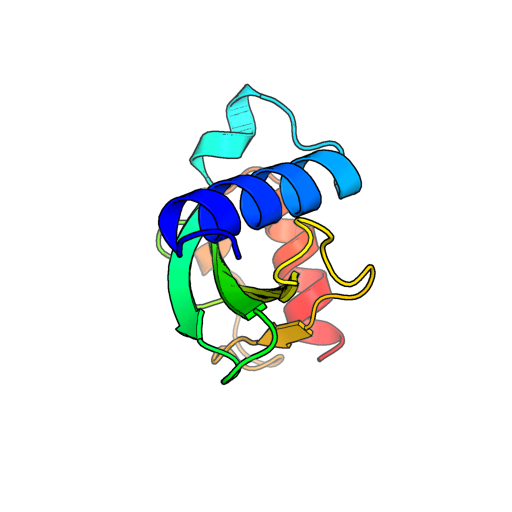1 80 ? 19.298 -2.181 -9.418 1.00 72.25 80 THR A N 1
ATOM 655 C CA . THR A 1 80 ? 18.767 -1.466 -10.583 1.00 72.25 80 THR A CA 1
ATOM 656 C C . THR A 1 80 ? 17.240 -1.480 -10.577 1.00 72.25 80 THR A C 1
ATOM 658 O O . THR A 1 80 ? 16.657 -2.541 -10.400 1.00 72.25 80 THR A O 1
ATOM 661 N N . ASN A 1 81 ? 16.599 -0.347 -10.880 1.00 79.31 81 ASN A N 1
ATOM 662 C CA . ASN A 1 81 ? 15.134 -0.239 -10.993 1.00 79.31 81 ASN A CA 1
ATOM 663 C C . ASN A 1 81 ? 14.595 -0.666 -12.377 1.00 79.31 81 ASN A C 1
ATOM 665 O O . ASN A 1 81 ? 13.655 -0.070 -12.898 1.00 79.31 81 ASN A O 1
ATOM 669 N N . SER A 1 82 ? 15.249 -1.635 -13.022 1.00 77.19 82 SER A N 1
ATOM 670 C CA . SER A 1 82 ? 14.823 -2.171 -14.325 1.00 77.19 82 SER A CA 1
ATOM 671 C C . SER A 1 82 ? 13.544 -3.006 -14.228 1.00 77.19 82 SER A C 1
ATOM 673 O O . SER A 1 82 ? 12.938 -3.322 -15.242 1.00 77.19 82 SER A O 1
ATOM 675 N N . ASP A 1 83 ? 13.119 -3.344 -13.013 1.00 80.62 83 ASP A N 1
ATOM 676 C CA . ASP A 1 83 ? 11.847 -3.994 -12.712 1.00 80.62 83 ASP A CA 1
ATOM 677 C C . ASP A 1 83 ? 10.630 -3.080 -12.947 1.00 80.62 83 ASP A C 1
ATOM 679 O O . ASP A 1 83 ? 9.520 -3.585 -13.048 1.00 80.62 83 ASP A O 1
ATOM 683 N N . LEU A 1 84 ? 10.816 -1.758 -13.057 1.00 89.06 84 LEU A N 1
ATOM 684 C CA . LEU A 1 84 ? 9.721 -0.778 -13.098 1.00 89.06 84 LEU A CA 1
ATOM 685 C C . LEU A 1 84 ? 9.267 -0.375 -14.514 1.00 89.06 84 LEU A C 1
ATOM 687 O O . LEU A 1 84 ? 8.435 0.519 -14.639 1.00 89.06 84 LEU A O 1
ATOM 691 N N . GLU A 1 85 ? 9.817 -0.977 -15.575 1.00 85.50 85 GLU A N 1
ATOM 692 C CA . GLU A 1 85 ? 9.595 -0.541 -16.969 1.00 85.50 85 GLU A CA 1
ATOM 693 C C . GLU A 1 85 ? 8.127 -0.621 -17.429 1.00 85.50 85 GLU A C 1
ATOM 695 O O . GLU A 1 85 ? 7.719 0.156 -18.290 1.00 85.50 85 GLU A O 1
ATOM 700 N N . ASP A 1 86 ? 7.337 -1.522 -16.840 1.00 89.06 86 ASP A N 1
ATOM 701 C CA . ASP A 1 86 ? 5.927 -1.739 -17.194 1.00 89.06 86 ASP A CA 1
ATOM 702 C C . ASP A 1 86 ? 4.941 -0.907 -16.347 1.00 89.06 86 ASP A C 1
ATOM 704 O O . ASP A 1 86 ? 3.731 -0.945 -16.588 1.00 89.06 86 ASP A O 1
ATOM 708 N N . LEU A 1 87 ? 5.431 -0.159 -15.351 1.00 93.00 87 LEU A N 1
ATOM 709 C CA . LEU A 1 87 ? 4.594 0.680 -14.493 1.00 93.00 87 LEU A CA 1
ATOM 710 C C . LEU A 1 87 ? 4.300 2.040 -15.139 1.00 93.00 87 LEU A C 1
ATOM 712 O O . LEU A 1 87 ? 5.126 2.568 -15.884 1.00 93.00 87 LEU A O 1
ATOM 716 N N . PRO A 1 88 ? 3.173 2.686 -14.783 1.00 94.56 88 PRO A N 1
ATOM 717 C CA . PRO A 1 88 ? 2.987 4.102 -15.057 1.00 94.56 88 PRO A CA 1
ATOM 718 C C . PRO A 1 88 ? 4.170 4.918 -14.524 1.00 94.56 88 PRO A C 1
ATOM 720 O O . PRO A 1 88 ? 4.583 4.741 -13.373 1.00 94.56 88 PRO A O 1
ATOM 723 N N . ASP A 1 89 ? 4.673 5.850 -15.340 1.00 93.38 89 ASP A N 1
ATOM 724 C CA . ASP A 1 89 ? 5.889 6.622 -15.048 1.00 93.38 89 ASP A CA 1
ATOM 725 C C . ASP A 1 89 ? 5.894 7.211 -13.631 1.00 93.38 89 ASP A C 1
ATOM 727 O O . ASP A 1 89 ? 6.903 7.161 -12.931 1.00 93.38 89 ASP A O 1
ATOM 731 N N . TRP A 1 90 ? 4.767 7.763 -13.178 1.00 94.50 90 TRP A N 1
ATOM 732 C CA . TRP A 1 90 ? 4.691 8.398 -11.866 1.00 94.50 90 TRP A CA 1
ATOM 733 C C . TRP A 1 90 ? 4.787 7.385 -10.712 1.00 94.50 90 TRP A C 1
ATOM 735 O O . TRP A 1 90 ? 5.460 7.680 -9.726 1.00 94.50 90 TRP A O 1
ATOM 745 N N . ILE A 1 91 ? 4.202 6.185 -10.846 1.00 94.75 91 ILE A N 1
ATOM 746 C CA . ILE A 1 91 ? 4.312 5.109 -9.844 1.00 94.75 91 ILE A CA 1
ATOM 747 C C . ILE A 1 91 ? 5.765 4.645 -9.759 1.00 94.75 91 ILE A C 1
ATOM 749 O O . ILE A 1 91 ? 6.322 4.539 -8.663 1.00 94.75 91 ILE A O 1
ATOM 753 N N . ALA A 1 92 ? 6.409 4.442 -10.913 1.00 93.94 92 ALA A N 1
ATOM 754 C CA . ALA A 1 92 ? 7.822 4.089 -10.972 1.00 93.94 92 ALA A CA 1
ATOM 755 C C . ALA A 1 92 ? 8.693 5.147 -10.273 1.00 93.94 92 ALA A C 1
ATOM 757 O O . ALA A 1 92 ? 9.558 4.807 -9.466 1.00 93.94 92 ALA A O 1
ATOM 758 N N . GLN A 1 93 ? 8.444 6.440 -10.516 1.00 92.69 93 GLN A N 1
ATOM 759 C CA . GLN A 1 93 ? 9.187 7.519 -9.853 1.00 92.69 93 GLN A CA 1
ATOM 760 C C . GLN A 1 93 ? 8.970 7.551 -8.338 1.00 92.69 93 GLN A C 1
ATOM 762 O O . GLN A 1 93 ? 9.931 7.794 -7.604 1.00 92.69 93 GLN A O 1
ATOM 767 N N . VAL A 1 94 ? 7.751 7.287 -7.860 1.00 93.00 94 VAL A N 1
ATOM 768 C CA . VAL A 1 94 ? 7.468 7.194 -6.422 1.00 93.00 94 VAL A CA 1
ATOM 769 C C . VAL A 1 94 ? 8.267 6.054 -5.794 1.00 93.00 94 VAL A C 1
ATOM 771 O O . VAL A 1 94 ? 8.997 6.294 -4.836 1.00 93.00 94 VAL A O 1
ATOM 774 N N . LEU A 1 95 ? 8.236 4.849 -6.371 1.00 92.50 95 LEU A N 1
ATOM 775 C CA . LEU A 1 95 ? 9.023 3.715 -5.869 1.00 92.50 95 LEU A CA 1
ATOM 776 C C . LEU A 1 95 ? 10.529 4.006 -5.866 1.00 92.50 95 LEU A C 1
ATOM 778 O O . LEU A 1 95 ? 11.215 3.718 -4.887 1.00 92.50 95 LEU A O 1
ATOM 782 N N . ILE A 1 96 ? 11.053 4.629 -6.926 1.00 91.44 96 ILE A N 1
ATOM 783 C CA . ILE A 1 96 ? 12.463 5.042 -6.995 1.00 91.44 96 ILE A CA 1
ATOM 784 C C . ILE A 1 96 ? 12.800 6.033 -5.877 1.00 91.44 96 ILE A C 1
ATOM 786 O O . ILE A 1 96 ? 13.880 5.945 -5.286 1.00 91.44 96 ILE A O 1
ATOM 790 N N . ALA A 1 97 ? 11.924 7.005 -5.617 1.00 91.19 97 ALA A N 1
ATOM 791 C CA . ALA A 1 97 ? 12.133 7.998 -4.574 1.00 91.19 97 ALA A CA 1
ATOM 792 C C . ALA A 1 97 ? 12.112 7.349 -3.185 1.00 91.19 97 ALA A C 1
ATOM 794 O O . ALA A 1 97 ? 13.043 7.564 -2.412 1.00 91.19 97 ALA A O 1
ATOM 795 N N . GLU A 1 98 ? 11.119 6.514 -2.900 1.00 92.56 98 GLU A N 1
ATOM 796 C CA . GLU A 1 98 ? 10.958 5.824 -1.618 1.00 92.56 98 GLU A CA 1
ATOM 797 C C . GLU A 1 98 ? 12.132 4.876 -1.329 1.00 92.56 98 GLU A C 1
ATOM 799 O O . GLU A 1 98 ? 12.777 4.963 -0.282 1.00 92.56 98 GLU A O 1
ATOM 804 N N . ARG A 1 99 ? 12.531 4.048 -2.308 1.00 90.75 99 ARG A N 1
ATOM 805 C CA . ARG A 1 99 ? 13.690 3.140 -2.185 1.00 90.75 99 ARG A CA 1
ATOM 806 C C . ARG A 1 99 ? 14.998 3.883 -1.860 1.00 90.75 99 ARG A C 1
ATOM 808 O O . ARG A 1 99 ? 15.875 3.288 -1.229 1.00 90.75 99 ARG A O 1
ATOM 815 N N . LYS A 1 100 ? 15.134 5.153 -2.270 1.00 87.12 100 LYS A N 1
ATOM 816 C CA . LYS A 1 100 ? 16.312 6.010 -2.020 1.00 87.12 100 LYS A CA 1
ATOM 817 C C . LYS A 1 100 ? 16.297 6.747 -0.677 1.00 87.12 100 LYS A C 1
ATOM 819 O O . LYS A 1 100 ? 17.376 7.087 -0.201 1.00 87.12 100 LYS A O 1
ATOM 824 N N . HIS A 1 101 ? 15.126 7.052 -0.115 1.00 80.69 101 HIS A N 1
ATOM 825 C CA . HIS A 1 101 ? 14.985 7.888 1.094 1.00 80.69 101 HIS A CA 1
ATOM 826 C C . HIS A 1 101 ? 14.735 7.095 2.386 1.00 80.69 101 HIS A C 1
ATOM 828 O O . HIS A 1 101 ? 14.591 7.702 3.446 1.00 80.69 101 HIS A O 1
ATOM 834 N N . ARG A 1 102 ? 14.684 5.769 2.278 1.00 66.12 102 ARG A N 1
ATOM 835 C CA . ARG A 1 102 ? 14.471 4.815 3.369 1.00 66.12 102 ARG A CA 1
ATOM 836 C C . ARG A 1 102 ? 15.572 4.835 4.433 1.00 66.12 102 ARG A C 1
ATOM 838 O O . ARG A 1 102 ? 16.763 4.947 4.061 1.00 66.12 102 ARG A O 1
#

Foldseek 3Di:
DDDQVLQQVLQLCLVCVVVVPDPVQSVQKDFPDWDAPPPFFIWTWIDGPPFQKTWTWTATPVGDIDPDIDIDHPDALPDDLPVCPPHDPVSSVVVNVNNNPD

pLDDT: mean 91.84, std 7.33, range [64.69, 98.19]

Organism: NCBI:txid945734

Radius of gyration: 13.88 Å; chains: 1; bounding box: 36×20×38 Å